Protein AF-A0A4S5EAU2-F1 (afdb_monomer)

Nearest PDB structures (foldseek):
  2bc2-assembly1_A  TM=7.353E-01  e=5.401E-01  Bacillus cereus
  2bg2-assembly1_A  TM=7.329E-01  e=8.490E-01  Bacillus cereus
  5wlz-assembly1_A  TM=2.144E-01  e=5.531E+00  Homo sapiens

Sequence (103 aa):
MAGRQSGRLWQYARCDMEFDVAVPYTKGLHEVAAGIWAWLAPDGSWGWSNAGLVTGQDSSLLVDTLFDLELTREMLTTMAPNHRAAADQRPGQHPWKRRPLLR

Solvent-accessible surface area (backbone atoms only — not comparable to full-atom values): 6850 Å² total; per-residue (Å²): 134,88,79,87,82,84,75,83,76,82,76,72,76,79,76,88,72,83,85,84,68,89,74,75,90,48,74,46,78,43,79,76,46,96,41,32,31,38,38,38,44,61,92,71,58,92,78,58,45,56,32,38,40,40,28,31,78,90,48,56,49,78,38,74,73,41,80,46,70,67,60,35,46,55,50,49,64,69,45,60,79,48,50,62,54,47,87,75,83,64,91,80,79,55,76,85,79,72,66,83,80,80,129

Radius of gyration: 19.73 Å; Cα contacts (8 Å, |Δi|>4): 113; chains: 1; bounding box: 46×52×52 Å

Organism: NCBI:txid2699483

Secondary structure (DSSP, 8-state):
--------------------------SEEEEEETTEEEEE-TT--TT---EEEEE-SS-EEEE---SSHHHHHHHHHHHTTT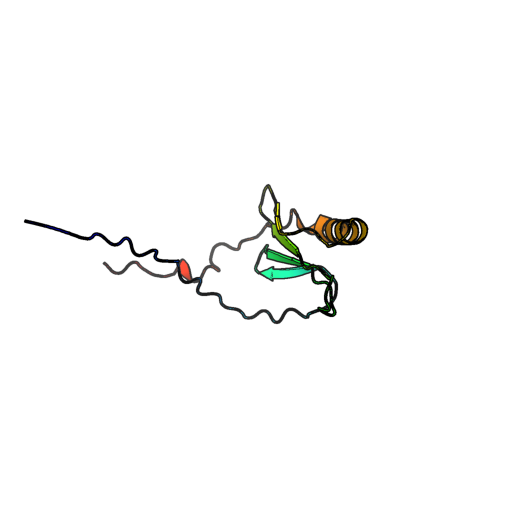TT------TT--GGGG-----

pLDDT: mean 72.97, std 22.87, range [30.48, 96.44]

Foldseek 3Di:
DDDDDDDDDPPPPPPPDPQPDPDDQDAAWDDRDQQKIKGHDDDPDPQFDIKIWRADQPFIDIGDAHSDDVRSVVHCVRCVVSNRPRPPPPPPPDPVVPDDPDD

InterPro domains:
  IPR036866 Ribonuclease Z/Hydroxyacylglutathione hydrolase-like [SSF56281] (23-80)

Structure (mmCIF, N/CA/C/O backbone):
data_AF-A0A4S5EAU2-F1
#
_entry.id   AF-A0A4S5EAU2-F1
#
loop_
_atom_site.group_PDB
_atom_site.id
_atom_site.type_symbol
_atom_site.label_atom_id
_atom_site.label_alt_id
_atom_site.label_comp_id
_atom_site.label_asym_id
_atom_site.label_entity_id
_atom_site.label_seq_id
_atom_site.pdbx_PDB_ins_code
_atom_site.Cartn_x
_atom_site.Cartn_y
_atom_site.Cartn_z
_atom_site.occupancy
_atom_site.B_iso_or_equiv
_atom_site.auth_seq_id
_atom_site.auth_comp_id
_atom_site.auth_asym_id
_atom_site.auth_atom_id
_atom_site.pdbx_PDB_model_num
ATOM 1 N N . MET A 1 1 ? -8.218 -43.267 39.286 1.00 33.84 1 MET A N 1
ATOM 2 C CA . MET A 1 1 ? -6.897 -42.633 39.099 1.00 33.84 1 MET A CA 1
ATOM 3 C C . MET A 1 1 ? -6.740 -42.290 37.625 1.00 33.84 1 MET A C 1
ATOM 5 O O . MET A 1 1 ? -6.818 -43.216 36.837 1.00 33.84 1 MET A O 1
ATOM 9 N N . ALA A 1 2 ? -6.578 -40.991 37.324 1.00 32.72 2 ALA A N 1
ATOM 10 C CA . ALA A 1 2 ? -6.128 -40.348 36.070 1.00 32.72 2 ALA A CA 1
ATOM 11 C C . ALA A 1 2 ? -6.871 -40.684 34.749 1.00 32.72 2 ALA A C 1
ATOM 13 O O . ALA A 1 2 ? -7.036 -41.834 34.392 1.00 32.72 2 ALA A O 1
ATOM 14 N N . GLY A 1 3 ? -7.314 -39.742 33.915 1.00 30.48 3 GLY A N 1
ATOM 15 C CA . GLY A 1 3 ? -7.200 -38.288 33.924 1.00 30.48 3 GLY A CA 1
ATOM 16 C C . GLY A 1 3 ? -7.941 -37.731 32.700 1.00 30.48 3 GLY A C 1
ATOM 17 O O . GLY A 1 3 ? -7.826 -38.249 31.594 1.00 30.48 3 GLY A O 1
ATOM 18 N N . ARG A 1 4 ? -8.747 -36.693 32.921 1.00 42.75 4 ARG A N 1
ATOM 19 C CA . ARG A 1 4 ? -9.514 -35.962 31.909 1.00 42.75 4 ARG A CA 1
ATOM 20 C C . ARG A 1 4 ? -8.544 -35.084 31.108 1.00 42.75 4 ARG A C 1
ATOM 22 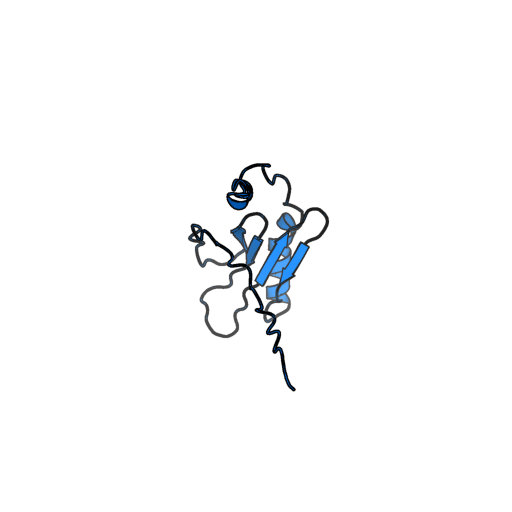O O . ARG A 1 4 ? -8.006 -34.138 31.676 1.00 42.75 4 ARG A O 1
ATOM 29 N N . GLN A 1 5 ? -8.323 -35.356 29.822 1.00 41.69 5 GLN A N 1
ATOM 30 C CA . GLN A 1 5 ? -7.619 -34.416 28.941 1.00 41.69 5 GLN A CA 1
ATOM 31 C C . GLN A 1 5 ? -8.637 -33.530 28.218 1.00 41.69 5 GLN A C 1
ATOM 33 O O . GLN A 1 5 ? -9.274 -33.915 27.244 1.00 41.69 5 GLN A O 1
ATOM 38 N N . SER A 1 6 ? -8.814 -32.328 28.764 1.00 49.72 6 SER A N 1
ATOM 39 C CA . SER A 1 6 ? -9.509 -31.207 28.137 1.00 49.72 6 SER A CA 1
ATOM 40 C C . SER A 1 6 ? -8.615 -30.624 27.037 1.00 49.72 6 SER A C 1
ATOM 42 O O . SER A 1 6 ? -7.802 -29.740 27.306 1.00 49.72 6 SER A O 1
ATOM 44 N N . GLY A 1 7 ? -8.761 -31.097 25.802 1.00 37.00 7 GLY A N 1
ATOM 45 C CA . GLY A 1 7 ? -8.204 -30.420 24.632 1.00 37.00 7 GLY A CA 1
ATOM 46 C C . GLY A 1 7 ? -9.114 -29.263 24.223 1.00 37.00 7 GLY A C 1
ATOM 47 O O . GLY A 1 7 ? -10.198 -29.496 23.694 1.00 37.00 7 GLY A O 1
ATOM 48 N N . ARG A 1 8 ? -8.704 -28.012 24.473 1.00 42.66 8 ARG A N 1
ATOM 49 C CA . ARG A 1 8 ? -9.334 -26.845 23.836 1.00 42.66 8 ARG A CA 1
ATOM 50 C C . ARG A 1 8 ? -9.092 -26.957 22.334 1.00 42.66 8 ARG A C 1
ATOM 52 O O . ARG A 1 8 ? -7.972 -26.770 21.872 1.00 42.66 8 ARG A O 1
ATOM 59 N N . LEU A 1 9 ? -10.143 -27.279 21.589 1.00 39.00 9 LEU A N 1
ATOM 60 C CA . LEU A 1 9 ? -10.169 -27.120 20.144 1.00 39.00 9 LEU A CA 1
ATOM 61 C C . LEU A 1 9 ? -10.068 -25.619 19.847 1.00 39.00 9 LEU A C 1
ATOM 63 O O . LEU A 1 9 ? -10.964 -24.855 20.206 1.00 39.00 9 LEU A O 1
ATOM 67 N N . TRP A 1 10 ? -8.976 -25.188 19.219 1.00 40.97 10 TRP A N 1
ATOM 68 C CA . TRP A 1 10 ? -8.911 -23.878 18.578 1.00 40.97 10 TRP A CA 1
ATOM 69 C C . TRP A 1 10 ? -9.882 -23.900 17.399 1.00 40.97 10 TRP A C 1
ATOM 71 O O . TRP A 1 10 ? -9.547 -24.351 16.305 1.00 40.97 10 TRP A O 1
ATOM 81 N N . GLN A 1 11 ? -11.123 -23.485 17.634 1.00 35.84 11 GLN A N 1
ATOM 82 C CA . GLN A 1 11 ? -12.092 -23.293 16.569 1.00 35.84 11 GLN A CA 1
ATOM 83 C C . GLN A 1 11 ? -11.742 -21.972 15.883 1.00 35.84 11 GLN A C 1
ATOM 85 O O . GLN A 1 11 ? -12.249 -20.916 16.249 1.00 35.84 11 GLN A O 1
ATOM 90 N N . TYR A 1 12 ? -10.815 -22.018 14.922 1.00 44.75 12 TYR A N 1
ATOM 91 C CA . TYR A 1 12 ? -10.688 -20.934 13.956 1.00 44.75 12 TYR A CA 1
ATOM 92 C C . TYR A 1 12 ? -12.063 -20.778 13.309 1.00 44.75 12 TYR A C 1
ATOM 94 O O . TYR A 1 12 ? -12.574 -21.721 12.700 1.00 44.75 12 TYR A O 1
ATOM 102 N N . ALA A 1 13 ? -12.701 -19.626 13.520 1.00 46.03 13 ALA A N 1
ATOM 103 C CA . ALA A 1 13 ? -13.929 -19.289 12.826 1.00 46.03 13 ALA A CA 1
ATOM 104 C C . ALA A 1 13 ? -13.661 -19.467 11.328 1.00 46.03 13 ALA A C 1
ATOM 106 O O . ALA A 1 13 ? -12.763 -18.827 10.778 1.00 46.03 13 ALA A O 1
ATOM 107 N N . ARG A 1 14 ? -14.385 -20.387 10.680 1.00 42.75 14 ARG A N 1
ATOM 108 C CA . ARG A 1 14 ? -14.407 -20.449 9.220 1.00 42.75 14 ARG A CA 1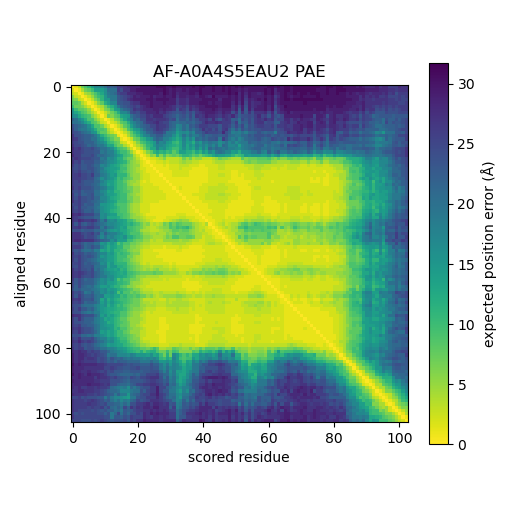
ATOM 109 C C . ARG A 1 14 ? -14.913 -19.090 8.758 1.00 42.75 14 ARG A C 1
ATOM 111 O O . ARG A 1 14 ? -16.052 -18.730 9.037 1.00 42.75 14 ARG A O 1
ATOM 118 N N . CYS A 1 15 ? -14.036 -18.324 8.127 1.00 39.06 15 CYS A N 1
ATOM 119 C CA . CYS A 1 15 ? -14.449 -17.161 7.373 1.00 39.06 15 CYS A CA 1
ATOM 120 C C . CYS A 1 15 ? -15.123 -17.726 6.120 1.00 39.06 15 CYS A C 1
ATOM 122 O O . CYS A 1 15 ? -14.435 -18.217 5.225 1.00 39.06 15 CYS A O 1
ATOM 124 N N . ASP A 1 16 ? -16.456 -17.753 6.101 1.00 49.47 16 ASP A N 1
ATOM 125 C CA . ASP A 1 16 ? -17.230 -17.993 4.883 1.00 49.47 16 ASP A CA 1
ATOM 126 C C . ASP A 1 16 ? -17.011 -16.767 3.975 1.00 49.47 16 ASP A C 1
ATOM 128 O O . ASP A 1 16 ? -17.789 -15.816 3.976 1.00 49.47 16 ASP A O 1
ATOM 132 N N . MET A 1 17 ? -15.854 -16.725 3.312 1.00 52.34 17 MET A N 1
ATOM 133 C CA . MET A 1 17 ? -15.450 -15.649 2.414 1.00 52.34 17 MET A CA 1
ATOM 134 C C . MET A 1 17 ? -16.074 -15.914 1.045 1.00 52.34 17 MET A C 1
ATOM 136 O O . MET A 1 17 ? -15.713 -16.862 0.349 1.00 52.34 17 MET A O 1
ATOM 140 N N . GLU A 1 18 ? -17.030 -15.075 0.672 1.00 56.00 18 GLU A N 1
ATOM 141 C CA . GLU A 1 18 ? -17.597 -15.020 -0.671 1.00 56.00 18 GLU A CA 1
ATOM 142 C C . GLU A 1 18 ? -16.616 -14.206 -1.540 1.00 56.00 18 GLU A C 1
ATOM 144 O O . GLU A 1 18 ? -16.591 -12.978 -1.497 1.00 56.00 18 GLU A O 1
ATOM 149 N N . PHE A 1 19 ? -15.699 -14.892 -2.230 1.00 54.62 19 PHE A N 1
ATOM 150 C CA . PHE A 1 19 ? -14.633 -14.277 -3.033 1.00 54.62 19 PHE A CA 1
ATOM 151 C C . PHE A 1 19 ? -15.114 -13.979 -4.460 1.00 54.62 19 PHE A C 1
ATOM 153 O O . PHE A 1 19 ? -14.680 -14.639 -5.400 1.00 54.62 19 PHE A O 1
ATOM 160 N N . ASP A 1 20 ? -16.013 -13.011 -4.637 1.00 56.66 20 ASP A N 1
ATOM 161 C CA . ASP A 1 20 ? -16.544 -12.665 -5.971 1.00 56.66 20 ASP A CA 1
ATOM 162 C C . ASP A 1 20 ? -16.022 -11.315 -6.500 1.00 56.66 20 ASP A C 1
ATOM 164 O O . ASP A 1 20 ? -16.730 -10.558 -7.161 1.00 56.66 20 ASP A O 1
ATOM 168 N N . VAL A 1 21 ? -14.762 -10.978 -6.192 1.00 57.75 21 VAL A N 1
ATOM 169 C CA . VAL A 1 21 ? -14.101 -9.783 -6.740 1.00 57.75 21 VAL A CA 1
ATOM 170 C C . VAL A 1 21 ? -12.858 -10.198 -7.519 1.00 57.75 21 VAL A C 1
ATOM 172 O O . VAL A 1 21 ? -11.794 -10.451 -6.955 1.00 57.75 21 VAL A O 1
ATOM 175 N N . ALA A 1 22 ? -12.986 -10.261 -8.844 1.00 77.00 22 ALA A N 1
ATOM 176 C CA . ALA A 1 22 ? -11.840 -10.368 -9.739 1.00 77.00 22 ALA A CA 1
ATOM 177 C C . ALA A 1 22 ? -11.150 -8.996 -9.835 1.00 77.00 22 ALA A C 1
ATOM 179 O O . ALA A 1 22 ? -11.463 -8.188 -10.708 1.00 77.00 22 ALA A O 1
ATOM 180 N N . VAL A 1 23 ? -10.232 -8.713 -8.909 1.00 84.38 23 VAL A N 1
ATOM 181 C CA . VAL A 1 23 ? -9.430 -7.483 -8.940 1.00 84.38 23 VAL A CA 1
ATOM 182 C C . VAL A 1 23 ? -8.309 -7.629 -9.974 1.00 84.38 23 VAL A C 1
ATOM 184 O O . VAL A 1 23 ? -7.530 -8.583 -9.891 1.00 84.38 23 VAL A O 1
ATOM 187 N N . PRO A 1 24 ? -8.202 -6.721 -10.962 1.00 89.12 24 PRO A N 1
ATOM 188 C CA . PRO A 1 24 ? -7.145 -6.792 -11.960 1.00 89.12 24 PRO A CA 1
ATOM 189 C C . PRO A 1 24 ? -5.779 -6.523 -11.317 1.00 89.12 24 PRO A C 1
ATOM 191 O O . PRO A 1 24 ? -5.616 -5.582 -10.542 1.00 89.12 24 PRO A O 1
ATOM 194 N N . TYR A 1 25 ? -4.766 -7.318 -11.676 1.00 91.75 25 TYR A N 1
ATOM 195 C CA . TYR A 1 25 ? -3.396 -7.117 -11.196 1.00 91.75 25 TYR A CA 1
ATOM 196 C C . TYR A 1 25 ? -2.692 -5.996 -11.972 1.00 91.75 25 TYR A C 1
ATOM 198 O O . TYR A 1 25 ? -1.779 -6.218 -12.765 1.00 91.75 25 TYR A O 1
ATOM 206 N N . THR A 1 26 ? -3.161 -4.769 -11.773 1.00 95.12 26 THR A N 1
ATOM 207 C CA . THR A 1 26 ? -2.582 -3.551 -12.348 1.00 95.12 26 THR A CA 1
ATOM 208 C C . THR A 1 26 ? -2.018 -2.670 -11.247 1.00 95.12 26 THR A C 1
ATOM 210 O O . THR A 1 26 ? -2.490 -2.713 -10.111 1.00 95.12 26 THR A O 1
ATOM 213 N N . LYS A 1 27 ? -1.022 -1.840 -11.578 1.00 94.94 27 LYS A N 1
ATOM 214 C CA . LYS A 1 27 ? -0.386 -0.964 -10.591 1.00 94.94 27 LYS A CA 1
ATOM 215 C C . LYS A 1 27 ? -1.418 -0.036 -9.954 1.00 94.94 27 LYS A C 1
ATOM 217 O O . LYS A 1 27 ? -2.200 0.584 -10.673 1.00 94.94 27 LYS A O 1
ATOM 222 N N . GLY A 1 28 ? -1.386 0.076 -8.630 1.00 94.94 28 GLY A N 1
ATOM 223 C CA . GLY A 1 28 ? -2.206 1.030 -7.888 1.00 94.94 28 GLY A CA 1
ATOM 224 C C . GLY A 1 28 ? -2.999 0.404 -6.750 1.00 94.94 28 GLY A C 1
ATOM 225 O O . GLY A 1 28 ? -2.758 -0.734 -6.351 1.00 94.94 28 GLY A O 1
ATOM 226 N N . LEU A 1 29 ? -3.929 1.189 -6.209 1.00 95.38 29 LEU A N 1
ATOM 227 C CA . LEU A 1 29 ? -4.761 0.824 -5.069 1.00 95.38 29 LEU A CA 1
ATOM 228 C C . LEU A 1 29 ? -6.122 0.297 -5.534 1.00 95.38 29 LEU A C 1
ATOM 230 O O . LEU A 1 29 ? -6.803 0.956 -6.317 1.00 95.38 29 LEU A O 1
ATOM 234 N N . HIS A 1 30 ? -6.533 -0.847 -4.997 1.00 94.00 30 HIS A N 1
ATOM 235 C CA . HIS A 1 30 ? -7.777 -1.527 -5.353 1.00 94.00 30 HIS A CA 1
ATOM 236 C C . HIS A 1 30 ? -8.570 -1.879 -4.101 1.00 94.00 30 HIS A C 1
ATOM 238 O O . HIS A 1 30 ? -7.996 -2.413 -3.155 1.00 94.00 30 HIS A O 1
ATOM 244 N N . GLU A 1 31 ? -9.877 -1.619 -4.087 1.00 92.50 31 GLU A N 1
ATOM 245 C CA . GLU A 1 31 ? -10.756 -2.111 -3.021 1.00 92.50 31 GLU A CA 1
ATOM 246 C C . GLU A 1 31 ? -11.065 -3.591 -3.274 1.00 92.50 31 GLU A C 1
ATOM 248 O O . GLU A 1 31 ? -11.604 -3.950 -4.321 1.00 92.50 31 GLU A O 1
ATOM 253 N N . VAL A 1 32 ? -10.690 -4.461 -2.335 1.00 91.62 32 VAL A N 1
ATOM 254 C CA . VAL A 1 32 ? -10.872 -5.922 -2.450 1.00 91.62 32 VAL A CA 1
ATOM 255 C C . VAL A 1 32 ? -12.046 -6.425 -1.605 1.00 91.62 32 VAL A C 1
ATOM 257 O O . VAL A 1 32 ? -12.571 -7.509 -1.842 1.00 91.62 32 VAL A O 1
ATOM 260 N N . ALA A 1 33 ? -12.457 -5.634 -0.615 1.00 88.44 33 ALA A N 1
ATOM 261 C CA . ALA A 1 33 ? -13.679 -5.774 0.168 1.00 88.44 33 ALA A CA 1
ATOM 262 C C . ALA A 1 33 ? -14.006 -4.413 0.803 1.00 88.44 33 ALA A C 1
ATOM 264 O O . ALA A 1 33 ? -13.148 -3.538 0.833 1.00 88.44 33 ALA A O 1
ATOM 265 N N . ALA A 1 34 ? -15.212 -4.241 1.349 1.00 86.44 34 ALA A N 1
ATOM 266 C CA . ALA A 1 34 ? -15.631 -2.972 1.949 1.00 86.44 34 ALA A CA 1
ATOM 267 C C . ALA A 1 34 ? -14.623 -2.463 3.000 1.00 86.44 34 ALA A C 1
ATOM 269 O O . ALA A 1 34 ? -14.463 -3.075 4.060 1.00 86.44 34 ALA A O 1
ATOM 270 N N . GLY A 1 35 ? -13.957 -1.344 2.701 1.00 88.62 35 GLY A N 1
ATOM 271 C CA . GLY A 1 35 ? -12.939 -0.741 3.568 1.00 88.62 35 GLY A CA 1
ATOM 272 C C . GLY A 1 35 ? -11.613 -1.513 3.656 1.00 88.62 35 GLY A C 1
ATOM 273 O O . GLY A 1 35 ? -10.798 -1.236 4.538 1.00 88.62 35 GLY A O 1
ATOM 274 N N . ILE A 1 36 ? -11.385 -2.483 2.768 1.00 93.25 36 ILE A N 1
ATOM 275 C CA . ILE A 1 36 ? -10.153 -3.271 2.661 1.00 93.25 36 ILE A CA 1
ATOM 276 C C . ILE A 1 36 ? -9.551 -3.043 1.279 1.00 93.25 36 ILE A C 1
ATOM 278 O O . ILE A 1 36 ? -10.152 -3.381 0.257 1.00 93.25 36 ILE A O 1
ATOM 282 N N . TRP A 1 37 ? -8.333 -2.518 1.252 1.00 94.88 37 TRP A N 1
ATOM 283 C CA . TRP A 1 37 ? -7.656 -2.107 0.031 1.00 94.88 37 TRP A CA 1
ATOM 284 C C . TRP A 1 37 ? -6.311 -2.810 -0.125 1.00 94.88 37 TRP A C 1
ATOM 286 O O . TRP A 1 37 ? -5.596 -3.025 0.855 1.00 94.88 37 TRP A O 1
ATOM 296 N N . ALA A 1 38 ? -5.946 -3.113 -1.367 1.00 95.44 38 ALA A N 1
ATOM 297 C CA . ALA A 1 38 ? -4.658 -3.675 -1.747 1.00 95.44 38 ALA A CA 1
ATOM 298 C C . ALA A 1 38 ? -3.922 -2.724 -2.698 1.00 95.44 38 ALA A C 1
ATOM 300 O O . ALA A 1 38 ? -4.456 -2.337 -3.737 1.00 95.44 38 ALA A O 1
ATOM 301 N N . TRP A 1 39 ? -2.689 -2.358 -2.351 1.00 96.12 39 TRP A N 1
ATOM 302 C CA . TRP A 1 39 ? -1.741 -1.736 -3.270 1.00 96.12 39 TRP A CA 1
ATOM 303 C C . TRP A 1 39 ? -0.969 -2.822 -4.001 1.00 96.12 39 TRP A C 1
ATOM 305 O O . TRP A 1 39 ? -0.304 -3.645 -3.367 1.00 96.12 39 TRP A O 1
ATOM 315 N N . LEU A 1 40 ? -1.059 -2.813 -5.326 1.00 95.31 40 LEU A N 1
ATOM 316 C CA . LEU A 1 40 ? -0.460 -3.819 -6.187 1.00 95.31 40 LEU A CA 1
ATOM 317 C C . LEU A 1 40 ? 0.683 -3.202 -6.993 1.00 95.31 40 LEU A C 1
ATOM 319 O O . LEU A 1 40 ? 0.516 -2.162 -7.634 1.00 95.31 40 LEU A O 1
ATOM 323 N N . ALA A 1 41 ? 1.838 -3.865 -6.973 1.00 93.75 41 ALA A N 1
ATOM 324 C CA . ALA A 1 41 ? 3.009 -3.528 -7.776 1.00 93.75 41 ALA A CA 1
ATOM 325 C C . ALA A 1 41 ? 3.301 -4.680 -8.760 1.00 93.75 41 ALA A C 1
ATOM 327 O O . ALA A 1 41 ? 4.032 -5.608 -8.411 1.00 93.75 41 ALA A O 1
ATOM 328 N N . PRO A 1 42 ? 2.692 -4.684 -9.961 1.00 92.06 42 PRO A N 1
ATOM 329 C CA . PRO A 1 42 ? 3.053 -5.630 -11.016 1.00 92.06 42 PRO A CA 1
ATOM 330 C C . PRO A 1 42 ? 4.505 -5.413 -11.466 1.00 92.06 42 PRO A C 1
ATOM 332 O O . PRO A 1 42 ? 5.066 -4.336 -11.284 1.00 92.06 42 PRO A O 1
ATOM 335 N N . ASP A 1 43 ? 5.153 -6.396 -12.081 1.00 90.12 43 ASP A N 1
ATOM 336 C CA . ASP A 1 43 ? 4.633 -7.645 -12.666 1.00 90.12 43 ASP A CA 1
ATOM 337 C C . ASP A 1 43 ? 4.667 -8.883 -11.747 1.00 90.12 43 ASP A C 1
ATOM 339 O O . ASP A 1 43 ? 4.274 -9.969 -12.169 1.00 90.12 43 ASP A O 1
ATOM 343 N N . GLY A 1 44 ? 5.097 -8.733 -10.493 1.00 82.44 44 GLY A N 1
ATOM 344 C CA . GLY A 1 44 ? 5.247 -9.843 -9.543 1.00 82.44 44 GLY A CA 1
ATOM 345 C C . GLY A 1 44 ? 6.630 -10.502 -9.568 1.00 82.44 44 GLY A C 1
ATOM 346 O O . GLY A 1 44 ? 6.829 -11.542 -8.939 1.00 82.44 44 GLY A O 1
ATOM 347 N N . SER A 1 45 ? 7.597 -9.908 -10.273 1.00 87.19 45 SER A N 1
ATOM 348 C CA . SER A 1 45 ? 9.010 -10.263 -10.137 1.00 87.19 45 SER A CA 1
ATOM 349 C C . SER A 1 45 ? 9.555 -9.969 -8.729 1.00 87.19 45 SER A C 1
ATOM 351 O O . SER A 1 45 ? 8.960 -9.260 -7.915 1.00 87.19 45 SER A O 1
ATOM 353 N N . TRP A 1 46 ? 10.712 -10.552 -8.421 1.00 84.88 46 TRP A N 1
ATOM 354 C CA . TRP A 1 46 ? 11.370 -10.379 -7.128 1.00 84.88 46 TRP A CA 1
ATOM 355 C C . TRP A 1 46 ? 11.766 -8.919 -6.874 1.00 84.88 46 TRP A C 1
ATOM 357 O O . TRP A 1 46 ? 12.377 -8.283 -7.728 1.00 84.88 46 TRP A O 1
ATOM 367 N N . GLY A 1 47 ? 11.475 -8.423 -5.668 1.00 82.44 47 GLY A N 1
ATOM 368 C CA . GLY A 1 47 ? 11.806 -7.058 -5.235 1.00 82.44 47 GLY A CA 1
ATOM 369 C C . GLY A 1 47 ? 10.633 -6.075 -5.264 1.00 82.44 47 GLY A C 1
ATOM 370 O O . GLY A 1 47 ? 10.748 -4.993 -4.694 1.00 82.44 47 GLY A O 1
ATOM 371 N N . TRP A 1 48 ? 9.492 -6.451 -5.850 1.00 88.81 48 TRP A N 1
ATOM 372 C CA . TRP A 1 48 ? 8.254 -5.678 -5.745 1.00 88.81 48 TRP A CA 1
ATOM 373 C C . TRP A 1 48 ? 7.455 -6.078 -4.506 1.00 88.81 48 TRP A C 1
ATOM 375 O O . TRP A 1 48 ? 7.281 -7.262 -4.216 1.00 88.81 48 TRP A O 1
ATOM 385 N N . SER A 1 49 ? 6.9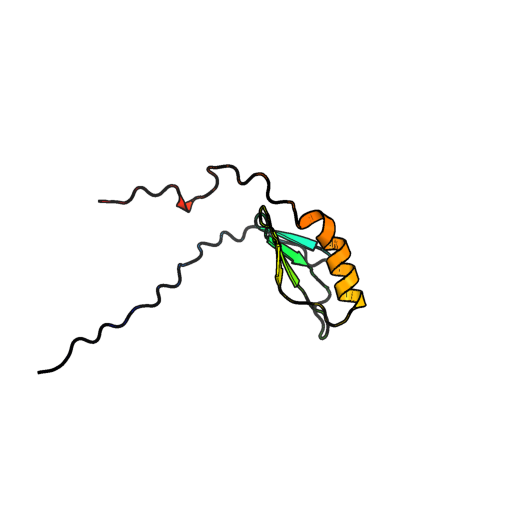42 -5.077 -3.793 1.00 90.38 49 SER A N 1
ATOM 386 C CA . SER A 1 49 ? 6.102 -5.270 -2.610 1.00 90.38 49 SER A CA 1
ATOM 387 C C . SER A 1 49 ? 4.667 -4.842 -2.901 1.00 90.38 49 SER A C 1
ATOM 389 O O . SER A 1 49 ? 4.431 -3.802 -3.519 1.00 90.38 49 SER A O 1
ATOM 391 N N . ASN A 1 50 ? 3.713 -5.621 -2.401 1.00 94.56 50 ASN A N 1
ATOM 392 C CA . ASN A 1 50 ? 2.325 -5.195 -2.248 1.00 94.56 50 ASN A CA 1
ATOM 393 C C . ASN A 1 50 ? 2.119 -4.680 -0.817 1.00 94.56 50 ASN A C 1
ATOM 395 O O . ASN A 1 50 ? 2.930 -4.964 0.063 1.00 94.56 50 ASN A O 1
ATOM 399 N N . ALA A 1 51 ? 1.034 -3.950 -0.579 1.00 96.44 51 ALA A N 1
ATOM 400 C CA . ALA A 1 51 ? 0.660 -3.503 0.762 1.00 96.44 51 ALA A CA 1
ATOM 401 C C . ALA A 1 51 ? -0.857 -3.534 0.952 1.00 96.44 51 ALA A C 1
ATOM 403 O O . ALA A 1 51 ? -1.618 -3.495 -0.018 1.00 96.44 51 ALA A O 1
ATOM 404 N N . GLY A 1 52 ? -1.297 -3.589 2.206 1.00 95.88 52 GLY A N 1
ATOM 405 C CA . GLY A 1 52 ? -2.707 -3.564 2.582 1.00 95.88 52 GLY A CA 1
ATOM 406 C C . GLY A 1 52 ? -3.077 -2.289 3.330 1.00 95.88 52 GLY A C 1
ATOM 407 O O . GLY A 1 52 ? -2.306 -1.804 4.153 1.00 95.88 52 GLY A O 1
ATOM 408 N N . LEU A 1 53 ? -4.279 -1.770 3.095 1.00 96.19 53 LEU A N 1
ATOM 409 C CA . LEU A 1 53 ? -4.871 -0.701 3.898 1.00 96.19 53 LEU A CA 1
ATOM 410 C C . LEU A 1 53 ? -6.252 -1.138 4.384 1.00 96.19 53 LEU A C 1
ATOM 412 O O . LEU A 1 53 ? -7.139 -1.438 3.587 1.00 96.19 53 LEU A O 1
ATOM 416 N N . VAL A 1 54 ? -6.438 -1.138 5.700 1.00 94.94 54 VAL A N 1
ATOM 417 C CA . VAL A 1 54 ? -7.735 -1.350 6.347 1.00 94.94 54 VAL A CA 1
ATOM 418 C C . VAL A 1 54 ? -8.228 -0.010 6.865 1.00 94.94 54 VAL A C 1
ATOM 420 O O . VAL A 1 54 ? -7.566 0.607 7.699 1.00 94.94 54 VAL A O 1
ATOM 423 N N . THR A 1 55 ? -9.382 0.440 6.387 1.00 92.88 55 THR A N 1
ATOM 424 C CA . THR A 1 55 ? -9.960 1.741 6.737 1.00 92.88 55 THR A CA 1
ATOM 425 C C . THR A 1 55 ? -11.082 1.564 7.752 1.00 92.88 55 THR A C 1
ATOM 427 O O . THR A 1 55 ? -12.061 0.863 7.495 1.00 92.88 55 THR A O 1
ATOM 430 N N . GLY A 1 56 ? -10.947 2.203 8.911 1.00 85.31 56 GLY A N 1
ATOM 431 C CA . GLY A 1 56 ? -11.986 2.323 9.929 1.00 85.31 56 GLY A CA 1
ATOM 432 C C . GLY A 1 56 ? -12.563 3.738 9.988 1.00 85.31 56 GLY A C 1
ATOM 433 O O . GLY A 1 56 ? -12.201 4.609 9.201 1.00 85.31 56 GLY A O 1
ATOM 434 N N . GLN A 1 57 ? -13.477 3.967 10.933 1.00 82.88 57 GLN A N 1
ATOM 435 C CA . GLN A 1 57 ? -14.141 5.267 11.102 1.00 82.88 57 GLN A CA 1
ATOM 436 C C . GLN A 1 57 ? -13.174 6.358 11.583 1.00 82.88 57 GLN A C 1
ATOM 438 O O . GLN A 1 57 ? -13.137 7.442 11.009 1.00 82.88 57 GLN A O 1
ATOM 443 N N . ASP A 1 58 ? -12.363 6.045 12.597 1.00 86.56 58 ASP A N 1
ATOM 444 C CA . ASP A 1 58 ? -11.471 7.019 13.245 1.00 86.56 58 ASP A CA 1
ATOM 445 C C . ASP A 1 58 ? -9.988 6.761 12.960 1.00 86.56 58 ASP A C 1
ATOM 447 O O . ASP A 1 58 ? -9.128 7.605 13.219 1.00 86.56 58 ASP A O 1
ATOM 451 N N . SER A 1 59 ? -9.663 5.574 12.456 1.00 88.00 59 SER A N 1
ATOM 452 C CA . SER A 1 59 ? -8.292 5.150 12.214 1.00 88.00 59 SER A CA 1
ATOM 453 C C . SER A 1 59 ? -8.211 4.190 11.039 1.00 88.00 59 SER A C 1
ATOM 455 O O . SER A 1 59 ? -9.187 3.550 10.657 1.00 88.00 59 SER A O 1
ATOM 457 N N . SER A 1 60 ? -7.018 4.098 10.464 1.00 93.00 60 SER A N 1
ATOM 458 C CA . SER A 1 60 ? -6.685 3.116 9.441 1.00 93.00 60 SER A CA 1
ATOM 459 C C . SER A 1 60 ? -5.442 2.343 9.860 1.00 93.00 60 SER A C 1
ATOM 461 O O . SER A 1 60 ? -4.567 2.886 10.538 1.00 93.00 60 SER A O 1
ATOM 463 N N . LEU A 1 61 ? -5.362 1.085 9.441 1.00 94.44 61 LEU A N 1
ATOM 464 C CA . LEU A 1 61 ? -4.203 0.224 9.630 1.00 94.44 61 LEU A CA 1
ATOM 465 C C . LEU A 1 61 ? -3.529 -0.009 8.279 1.00 94.44 61 LEU A C 1
ATOM 467 O O . LEU A 1 61 ? -4.148 -0.538 7.356 1.00 94.44 61 LEU A O 1
ATOM 471 N N . LEU A 1 62 ? -2.255 0.365 8.191 1.00 94.81 62 LEU A N 1
ATOM 472 C CA . LEU A 1 62 ? -1.381 -0.003 7.083 1.00 94.81 62 LEU A CA 1
ATOM 473 C C . LEU A 1 62 ? -0.720 -1.352 7.389 1.00 94.81 62 LEU A C 1
ATOM 475 O O . LEU A 1 62 ? -0.225 -1.564 8.497 1.00 94.81 62 LEU A O 1
ATOM 479 N N . VAL A 1 63 ? -0.707 -2.242 6.403 1.00 96.06 63 VAL A N 1
ATOM 480 C CA . VAL A 1 63 ? -0.047 -3.548 6.439 1.00 96.06 63 VAL A CA 1
ATOM 481 C C . VAL A 1 63 ? 1.054 -3.547 5.386 1.00 96.06 63 VAL A C 1
ATOM 483 O O . VAL A 1 63 ? 0.772 -3.314 4.213 1.00 96.06 63 VAL A O 1
ATOM 486 N N . ASP A 1 64 ? 2.275 -3.842 5.828 1.00 93.88 64 ASP A N 1
ATOM 487 C CA . ASP A 1 64 ? 3.526 -3.776 5.068 1.00 93.88 64 ASP A CA 1
ATOM 488 C C . ASP A 1 64 ? 3.927 -2.375 4.566 1.00 93.88 64 ASP A C 1
ATOM 490 O O . ASP A 1 64 ? 3.124 -1.461 4.377 1.00 93.88 64 ASP A O 1
ATOM 494 N N . THR A 1 65 ? 5.233 -2.202 4.370 1.00 89.81 65 THR A N 1
ATOM 495 C CA . THR A 1 65 ? 5.837 -1.067 3.657 1.00 89.81 65 THR A CA 1
ATOM 496 C C . THR A 1 65 ? 6.509 -1.572 2.388 1.00 89.81 65 THR A C 1
ATOM 498 O O . THR A 1 65 ? 6.798 -2.766 2.270 1.00 89.81 65 THR A O 1
ATOM 501 N N . LEU A 1 66 ? 6.790 -0.680 1.436 1.00 92.25 66 LEU A N 1
ATOM 502 C CA . LEU A 1 66 ? 7.420 -1.098 0.186 1.00 92.25 66 LEU A CA 1
ATOM 503 C C . LEU A 1 66 ? 8.941 -1.178 0.318 1.00 92.25 66 LEU A C 1
ATOM 505 O O . LEU A 1 66 ? 9.524 -0.697 1.288 1.00 92.25 66 LEU A O 1
ATOM 509 N N . PHE A 1 67 ? 9.562 -1.823 -0.670 1.00 90.69 67 PHE A N 1
ATOM 510 C CA . PHE A 1 67 ? 10.992 -2.122 -0.693 1.00 90.69 67 PHE A CA 1
ATOM 511 C C . PHE A 1 67 ? 11.882 -0.889 -0.474 1.00 90.69 67 PHE A C 1
ATOM 513 O O . PHE A 1 67 ? 12.908 -0.983 0.198 1.00 90.69 67 PHE A O 1
ATOM 520 N N . ASP A 1 68 ? 11.473 0.269 -0.999 1.00 91.44 68 ASP A N 1
ATOM 521 C CA . ASP A 1 68 ? 12.172 1.535 -0.803 1.00 91.44 68 ASP A CA 1
ATOM 522 C C . ASP A 1 68 ? 11.234 2.690 -0.390 1.00 91.44 68 ASP A C 1
ATOM 524 O O . ASP A 1 68 ? 10.002 2.568 -0.331 1.00 91.44 68 ASP A O 1
ATOM 528 N N . LEU A 1 69 ? 11.852 3.830 -0.064 1.00 95.50 69 LEU A N 1
ATOM 529 C CA . LEU A 1 69 ? 11.169 5.031 0.418 1.00 95.50 69 LEU A CA 1
ATOM 530 C C . LEU A 1 69 ? 10.363 5.756 -0.665 1.00 95.50 69 LEU A C 1
ATOM 532 O O . LEU A 1 69 ? 9.329 6.337 -0.338 1.00 95.50 69 LEU A O 1
ATOM 536 N N . GLU A 1 70 ? 10.812 5.750 -1.920 1.00 94.44 70 GLU A N 1
ATOM 537 C CA . GLU A 1 70 ? 10.113 6.441 -3.012 1.00 94.44 70 GLU A CA 1
ATOM 538 C C . GLU A 1 70 ? 8.846 5.680 -3.401 1.00 94.44 70 GLU A C 1
ATOM 540 O O . GLU A 1 70 ? 7.769 6.268 -3.498 1.00 94.44 70 GLU A O 1
ATOM 545 N N . LEU A 1 71 ? 8.937 4.354 -3.492 1.00 93.75 71 LEU A N 1
ATOM 546 C CA . LEU A 1 71 ? 7.795 3.468 -3.674 1.00 93.75 71 LEU A CA 1
ATOM 547 C C . LEU A 1 71 ? 6.809 3.614 -2.513 1.00 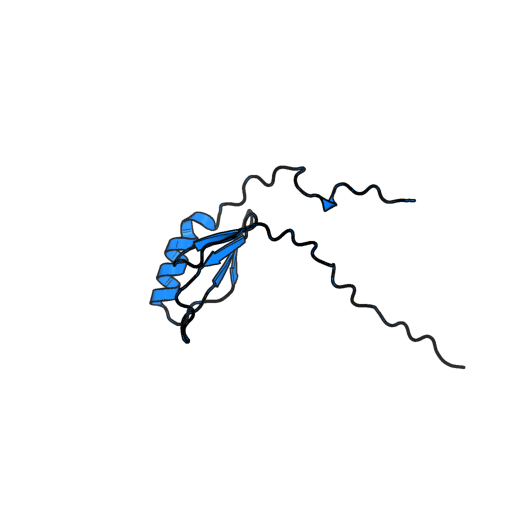93.75 71 LEU A C 1
ATOM 549 O O . LEU A 1 71 ? 5.608 3.787 -2.728 1.00 93.75 71 LEU A O 1
ATOM 553 N N . THR A 1 72 ? 7.303 3.601 -1.270 1.00 95.19 72 THR A N 1
ATOM 554 C CA . THR A 1 72 ? 6.444 3.791 -0.090 1.00 95.19 72 THR A CA 1
ATOM 555 C C . THR A 1 72 ? 5.752 5.156 -0.124 1.00 95.19 72 THR A C 1
ATOM 557 O O . THR A 1 72 ? 4.574 5.259 0.218 1.00 95.19 72 THR A O 1
ATOM 560 N N . ARG A 1 73 ? 6.438 6.210 -0.581 1.00 95.56 73 ARG A N 1
ATOM 561 C CA . ARG A 1 73 ? 5.851 7.546 -0.741 1.00 95.56 73 ARG A CA 1
ATOM 562 C C . ARG A 1 73 ? 4.758 7.561 -1.809 1.00 95.56 73 ARG A C 1
ATOM 564 O O . ARG A 1 73 ? 3.680 8.077 -1.530 1.00 95.56 73 ARG A O 1
ATOM 571 N N . GLU A 1 74 ? 4.998 6.968 -2.978 1.00 95.19 74 GLU A N 1
ATOM 572 C CA . GLU A 1 74 ? 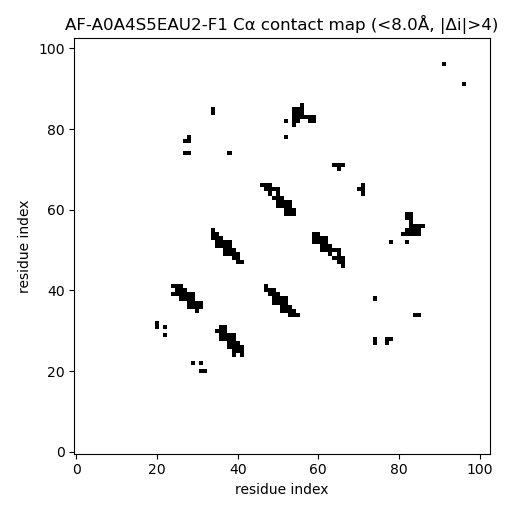4.001 6.841 -4.054 1.00 95.19 74 GLU A CA 1
ATOM 573 C C . GLU A 1 74 ? 2.726 6.138 -3.556 1.00 95.19 74 GLU A C 1
ATOM 575 O O . GLU A 1 74 ? 1.604 6.623 -3.751 1.00 95.19 74 GLU A O 1
ATOM 580 N N . MET A 1 75 ? 2.907 5.020 -2.848 1.00 95.25 75 MET A N 1
ATOM 581 C CA . MET A 1 75 ? 1.821 4.262 -2.235 1.00 95.25 75 MET A CA 1
ATOM 582 C C . MET A 1 75 ? 1.032 5.117 -1.237 1.00 95.25 75 MET A C 1
ATOM 584 O O . MET A 1 75 ? -0.191 5.211 -1.342 1.00 95.25 75 MET A O 1
ATOM 588 N N . LEU A 1 76 ? 1.711 5.770 -0.288 1.00 95.25 76 LEU A N 1
ATOM 589 C CA . LEU A 1 76 ? 1.061 6.601 0.730 1.00 95.25 76 LEU A CA 1
ATOM 590 C C . LEU A 1 76 ? 0.311 7.785 0.112 1.00 95.25 76 LEU A C 1
ATOM 592 O O . LEU A 1 76 ? -0.802 8.092 0.540 1.00 95.25 76 LEU A O 1
ATOM 596 N N . THR A 1 77 ? 0.875 8.420 -0.919 1.00 94.88 77 THR A N 1
ATOM 597 C CA . THR A 1 77 ? 0.195 9.478 -1.675 1.00 94.88 77 THR A CA 1
ATOM 598 C C . THR A 1 77 ? -1.098 8.967 -2.303 1.00 94.88 77 THR A C 1
ATOM 600 O O . THR A 1 77 ? -2.115 9.657 -2.246 1.00 94.88 77 THR A O 1
ATOM 603 N N . THR A 1 78 ? -1.099 7.745 -2.836 1.00 93.62 78 THR A N 1
ATOM 604 C CA . THR A 1 78 ? -2.304 7.162 -3.440 1.00 93.62 78 THR A CA 1
ATOM 605 C C . THR A 1 78 ? -3.323 6.683 -2.401 1.00 93.62 78 THR A C 1
ATOM 607 O O . THR A 1 78 ? -4.526 6.735 -2.643 1.00 93.62 78 THR A O 1
ATOM 610 N N . MET A 1 79 ? -2.873 6.245 -1.223 1.00 94.06 79 MET A N 1
ATOM 611 C CA . MET A 1 79 ? -3.742 5.836 -0.111 1.00 94.06 79 MET A CA 1
ATOM 612 C C . MET A 1 79 ? -4.365 7.016 0.645 1.00 94.06 79 MET A C 1
ATOM 614 O O . MET A 1 79 ? -5.406 6.853 1.287 1.00 94.06 79 MET A O 1
ATOM 618 N N . ALA A 1 80 ? -3.762 8.206 0.571 1.00 88.81 80 ALA A N 1
ATOM 619 C CA . ALA A 1 80 ? -4.178 9.381 1.333 1.00 88.81 80 ALA A CA 1
ATOM 620 C C . ALA A 1 80 ? -5.667 9.765 1.182 1.00 88.81 80 ALA A C 1
ATOM 622 O O . ALA A 1 80 ? -6.250 10.174 2.180 1.00 88.81 80 ALA A O 1
ATOM 623 N N . PRO A 1 81 ? -6.347 9.614 0.035 1.00 82.38 81 PRO A N 1
ATOM 624 C CA . PRO A 1 81 ? -7.787 9.877 -0.042 1.00 82.38 81 PRO A CA 1
ATOM 625 C C . PRO A 1 81 ? -8.651 8.857 0.721 1.00 82.38 81 PRO A C 1
ATOM 627 O O . PRO A 1 81 ? -9.742 9.195 1.174 1.00 82.38 81 PRO A O 1
ATOM 630 N N . ASN A 1 82 ? -8.167 7.623 0.897 1.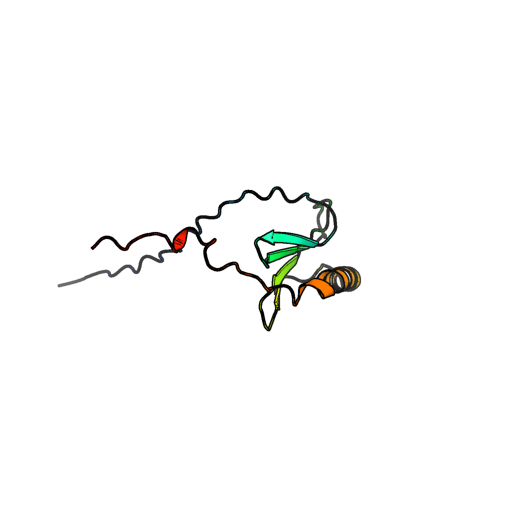00 73.06 82 ASN A N 1
ATOM 631 C CA . ASN A 1 82 ? -8.987 6.488 1.332 1.00 73.06 82 ASN A CA 1
ATOM 632 C C . ASN A 1 82 ? -8.946 6.229 2.845 1.00 73.06 82 ASN A C 1
ATOM 634 O O . ASN A 1 82 ? -9.850 5.589 3.366 1.00 73.06 82 ASN A O 1
ATOM 638 N N . HIS A 1 83 ? -7.992 6.797 3.593 1.00 65.06 83 HIS A N 1
ATOM 639 C CA . HIS A 1 83 ? -7.864 6.577 5.049 1.00 65.06 83 HIS A CA 1
ATOM 640 C C . HIS A 1 83 ? -9.052 7.069 5.914 1.00 65.06 83 HIS A C 1
ATOM 642 O O . HIS A 1 83 ? -9.040 6.867 7.128 1.00 65.06 83 HIS A O 1
ATOM 648 N N . ARG A 1 84 ? -10.052 7.739 5.319 1.00 57.78 84 ARG A N 1
ATOM 649 C CA . ARG A 1 84 ? -11.289 8.210 5.983 1.00 57.78 84 ARG A CA 1
ATOM 650 C C . ARG A 1 84 ? -12.566 7.591 5.411 1.00 57.78 84 ARG A C 1
ATOM 652 O O . ARG A 1 84 ? -13.656 7.868 5.907 1.00 57.78 84 ARG A O 1
ATOM 659 N N . ALA A 1 85 ? -12.463 6.801 4.345 1.00 53.06 85 ALA A N 1
ATOM 660 C CA . ALA A 1 85 ? -13.620 6.276 3.637 1.00 53.06 85 ALA A CA 1
A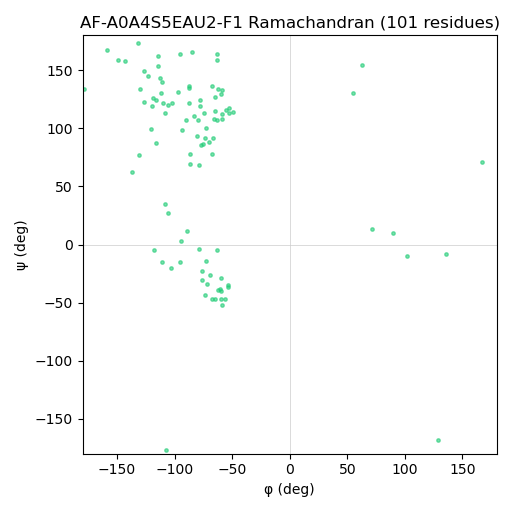TOM 661 C C . ALA A 1 85 ? -14.097 4.965 4.279 1.00 53.06 85 ALA A C 1
ATOM 663 O O . ALA A 1 85 ? -13.856 3.877 3.774 1.00 53.06 85 ALA A O 1
ATOM 664 N N . ALA A 1 86 ? -14.803 5.079 5.402 1.00 51.78 86 ALA A N 1
ATOM 665 C CA . ALA A 1 86 ? -15.634 4.007 5.946 1.00 51.78 86 ALA A CA 1
ATOM 666 C C . ALA A 1 86 ? -16.968 4.592 6.434 1.00 51.78 86 ALA A C 1
ATOM 668 O O . ALA A 1 86 ? -17.291 4.571 7.620 1.00 51.78 86 ALA A O 1
ATOM 669 N N . ALA A 1 87 ? -17.743 5.159 5.510 1.00 47.56 87 ALA A N 1
ATOM 670 C CA . ALA A 1 87 ? -19.060 5.716 5.801 1.00 47.56 87 ALA A CA 1
ATOM 671 C C . ALA A 1 87 ? -20.094 5.192 4.798 1.00 47.56 87 ALA A C 1
ATOM 673 O O . ALA A 1 87 ? -20.439 5.881 3.850 1.00 47.56 87 ALA A O 1
ATOM 674 N N . ASP A 1 88 ? -20.518 3.941 5.000 1.00 49.19 88 ASP A N 1
ATOM 675 C CA . ASP A 1 88 ? -21.896 3.436 4.833 1.00 49.19 88 ASP A CA 1
ATOM 676 C C . ASP A 1 88 ? -21.865 1.897 4.853 1.00 49.19 88 ASP A C 1
ATOM 678 O O . ASP A 1 88 ? -22.039 1.211 3.844 1.00 49.19 88 ASP A O 1
ATOM 682 N N . GLN A 1 89 ? -21.608 1.315 6.028 1.00 50.97 89 GLN A N 1
ATOM 683 C CA . GLN A 1 89 ? -21.940 -0.092 6.241 1.00 50.97 89 GLN A CA 1
ATOM 684 C C . GLN A 1 89 ? -23.466 -0.182 6.305 1.00 50.97 89 GLN A C 1
ATOM 686 O O . GLN A 1 89 ? -24.036 -0.064 7.390 1.00 50.97 89 GLN A O 1
ATOM 691 N N . ARG A 1 90 ? -24.141 -0.346 5.157 1.00 43.03 90 ARG A N 1
ATOM 692 C CA . ARG A 1 90 ? -25.604 -0.498 5.118 1.00 43.03 90 ARG A CA 1
ATOM 693 C C . ARG A 1 90 ? -26.025 -1.566 6.136 1.00 43.03 90 ARG A C 1
ATOM 695 O O . ARG A 1 90 ? -25.681 -2.743 5.947 1.00 43.03 90 ARG A O 1
ATOM 702 N N . PRO A 1 91 ? -26.766 -1.214 7.202 1.00 39.91 91 PRO A N 1
ATOM 703 C CA . PRO A 1 91 ? -27.170 -2.187 8.201 1.00 39.91 91 PRO A CA 1
ATOM 704 C C . PRO A 1 91 ? -28.122 -3.188 7.538 1.00 39.91 91 PRO A C 1
ATOM 706 O O . PRO A 1 91 ? -29.248 -2.855 7.187 1.00 39.91 91 PRO A O 1
ATOM 709 N N . GLY A 1 92 ? -27.650 -4.418 7.315 1.00 46.75 92 GLY A N 1
ATOM 710 C CA . GLY A 1 92 ? -28.465 -5.503 6.753 1.00 46.75 92 GLY A CA 1
ATOM 711 C C . GLY A 1 92 ? -27.815 -6.345 5.653 1.00 46.75 92 GLY A C 1
ATOM 712 O O . GLY A 1 92 ? -28.375 -7.379 5.294 1.00 46.75 92 GLY A O 1
ATOM 713 N N . GLN A 1 93 ? -26.634 -5.976 5.146 1.00 46.34 93 GLN A N 1
ATOM 714 C CA . GLN A 1 93 ? -25.931 -6.772 4.123 1.00 46.34 93 GLN A CA 1
ATOM 715 C C . GLN A 1 93 ? -24.990 -7.849 4.689 1.00 46.34 93 GLN A C 1
ATOM 717 O O . GLN A 1 93 ? -24.239 -8.465 3.948 1.00 46.34 93 GLN A O 1
ATOM 722 N N . HIS A 1 94 ? -25.051 -8.133 5.993 1.00 43.41 94 HIS A N 1
ATOM 723 C CA . HIS A 1 94 ? -24.303 -9.238 6.593 1.00 43.41 94 HIS A CA 1
ATOM 724 C C . HIS A 1 94 ? -25.131 -10.535 6.569 1.00 43.41 94 HIS A C 1
ATOM 726 O O . HIS A 1 94 ? -26.066 -10.664 7.369 1.00 43.41 94 HIS A O 1
ATOM 732 N N . PRO A 1 95 ? -24.808 -11.520 5.709 1.00 49.34 95 PRO A N 1
ATOM 733 C CA . PRO A 1 95 ? -25.553 -12.781 5.635 1.00 49.34 95 PRO A CA 1
ATOM 734 C C . PRO A 1 95 ? -25.552 -13.549 6.970 1.00 49.34 95 PRO A C 1
ATOM 736 O O . PRO A 1 95 ? -26.540 -14.193 7.321 1.00 49.34 95 PRO A O 1
ATOM 739 N N . TRP A 1 96 ? -24.507 -13.392 7.788 1.00 50.62 96 TRP A N 1
ATOM 740 C CA . TRP A 1 96 ? -24.365 -14.060 9.087 1.00 50.62 96 TRP A CA 1
ATOM 741 C C . TRP A 1 96 ? -25.287 -13.521 10.197 1.00 50.62 96 TRP A C 1
ATOM 743 O O . TRP A 1 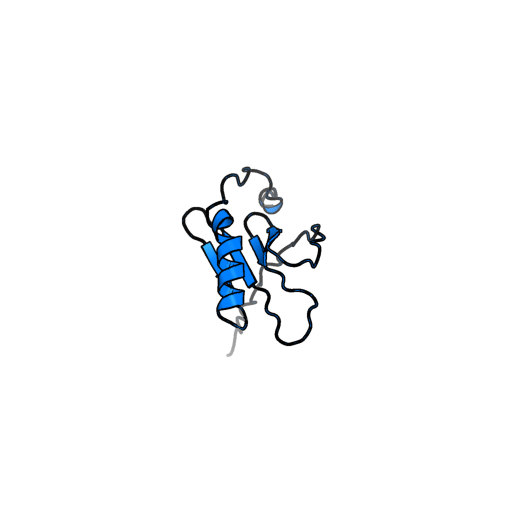96 ? -25.478 -14.195 11.208 1.00 50.62 96 TRP A O 1
ATOM 753 N N . LYS A 1 97 ? -25.921 -12.352 10.016 1.00 42.56 97 LYS A N 1
ATOM 754 C CA . LYS A 1 97 ? -26.945 -11.821 10.941 1.00 42.56 97 LYS A CA 1
ATOM 755 C C . LYS A 1 97 ? -28.329 -12.475 10.747 1.00 42.56 97 LYS A C 1
ATOM 757 O O . LYS A 1 97 ? -29.242 -12.162 11.505 1.00 42.56 97 LYS A O 1
ATOM 762 N N . ARG A 1 98 ? -28.510 -13.371 9.760 1.00 43.66 98 ARG A N 1
ATOM 763 C CA . ARG A 1 98 ? -29.811 -13.979 9.390 1.00 43.66 98 ARG A CA 1
ATOM 764 C C . ARG A 1 98 ? -29.993 -15.444 9.811 1.00 43.66 98 ARG A C 1
ATOM 766 O O . ARG A 1 98 ? -30.731 -16.174 9.155 1.00 43.66 98 ARG A O 1
ATOM 773 N N . ARG A 1 99 ? -29.341 -15.919 10.875 1.00 45.25 99 ARG A N 1
ATOM 774 C CA . ARG A 1 99 ? -29.595 -17.278 11.391 1.00 45.25 99 ARG A CA 1
ATOM 775 C C . ARG A 1 99 ? -30.347 -17.197 12.721 1.00 45.25 99 ARG A C 1
ATOM 777 O O . ARG A 1 99 ? -29.762 -16.715 13.689 1.00 45.25 99 ARG A O 1
ATOM 784 N N . PRO A 1 100 ? -31.613 -17.651 12.805 1.00 50.69 100 PRO A N 1
ATOM 785 C CA . PRO A 1 100 ? -32.244 -17.837 14.098 1.00 50.69 100 PRO A CA 1
ATOM 786 C C . PRO A 1 100 ? -31.479 -18.943 14.824 1.00 50.69 100 PRO A C 1
ATOM 788 O O . PRO A 1 100 ? -31.252 -20.022 14.271 1.00 50.69 100 PRO A O 1
ATOM 791 N N . LEU A 1 101 ? -31.034 -18.643 16.043 1.00 50.28 101 LEU A N 1
ATOM 792 C CA . LEU A 1 101 ? -30.468 -19.634 16.950 1.00 50.28 101 LEU A CA 1
ATOM 793 C C . LEU A 1 101 ? -31.551 -20.695 17.182 1.00 50.28 101 LEU A C 1
ATOM 795 O O . LEU A 1 101 ? -32.579 -20.411 17.799 1.00 50.28 101 LEU A O 1
ATOM 799 N N . LEU A 1 102 ? -31.355 -21.883 16.609 1.00 49.31 102 LEU A N 1
ATOM 800 C CA . LEU A 1 102 ? -32.174 -23.048 16.923 1.00 49.31 102 LEU A CA 1
ATOM 801 C C . LEU A 1 102 ? -32.016 -23.332 18.424 1.00 49.31 102 LEU A C 1
ATOM 803 O O . LEU A 1 102 ? -30.896 -23.321 18.936 1.00 49.31 102 LEU A O 1
ATOM 807 N N . ARG A 1 103 ? -33.162 -23.480 19.097 1.00 45.00 103 ARG A N 1
ATOM 808 C CA . ARG A 1 103 ? -33.290 -23.799 20.524 1.00 45.00 103 ARG A CA 1
ATOM 809 C C . ARG A 1 103 ? -32.753 -25.184 20.852 1.00 45.00 103 ARG A C 1
ATOM 811 O O . ARG A 1 103 ? -32.919 -26.082 19.998 1.00 45.00 103 ARG A O 1
#

Mean predicted aligned error: 13.52 Å